Protein AF-A0A960T3N5-F1 (afdb_monomer_lite)

Secondary structure (DSSP, 8-state):
---PPP------------PPEETTTTEEEEEEEEEEE-TT--EEEEE-SSPPPTTTHHHHHHTTGGGSEEEEEEEETTS---TTT-EE--SEEEEEE-HHHHHHHHHHTT-EEEE--TTSTTEEEEE-SSHHHHHHHHHHHHT-TTEEEEEE--

Radius of gyration: 19.47 Å; chains: 1; bounding box: 37×54×72 Å

Sequence (154 aa):
MPSLPARERGAQSELSAEGVLIGGHGYRIALDEAAVRDADGNETFVRLEPAATAETLPERLAEFSHRGAVLPVAYPADGDRDPAGRRVITSDLRVEIGAADAGRIAAAAGLRVKDLPSYAPGWAVMAAESPFAAVSAMEKLRGLTDVVSADVLL

pLDDT: mean 80.78, std 16.01, range [34.41, 94.56]

Foldseek 3Di:
DDDDDDDPPPPDDPPPQPFDDFFVQAKGWFQQKKWFQAPVRDTDIDGQVVGHDPVCSVVSQVVCPVRHDIFIKIAGNPDDPDPVRIDTFWQKKKWQAAPVCVCVLCVVLQWAFPDCDPVDHRITIIGHPTSVSLRVSQVVLVPDPRTPHMGTHD

Structure (mmCIF, N/CA/C/O backbone):
data_AF-A0A960T3N5-F1
#
_entry.id   AF-A0A960T3N5-F1
#
loop_
_atom_site.group_PDB
_atom_site.id
_atom_site.type_symbol
_atom_site.label_atom_id
_atom_site.label_alt_id
_atom_site.label_comp_id
_atom_site.label_asym_id
_atom_site.label_entity_id
_atom_site.label_seq_id
_atom_site.pdbx_PDB_ins_code
_atom_site.Cartn_x
_atom_site.Cartn_y
_atom_site.Cartn_z
_atom_site.occupancy
_atom_site.B_iso_or_equiv
_atom_site.auth_seq_id
_atom_site.auth_comp_id
_atom_site.auth_asym_id
_atom_site.auth_atom_id
_atom_site.pdbx_PDB_model_num
ATOM 1 N N . MET A 1 1 ? 1.875 -36.040 52.766 1.00 48.06 1 MET A N 1
ATOM 2 C CA . MET A 1 1 ? 2.107 -34.989 51.756 1.00 48.06 1 MET A CA 1
ATOM 3 C C . MET A 1 1 ? 1.570 -35.475 50.420 1.00 48.06 1 MET A C 1
ATOM 5 O O . MET A 1 1 ? 2.121 -36.446 49.917 1.00 48.06 1 MET A O 1
ATOM 9 N N . PRO A 1 2 ? 0.505 -34.871 49.874 1.00 43.47 2 PRO A N 1
ATOM 10 C CA . PRO A 1 2 ? 0.143 -35.074 48.479 1.00 43.47 2 PRO A CA 1
ATOM 11 C C . PRO A 1 2 ? 0.200 -33.767 47.669 1.00 43.47 2 PRO A C 1
ATOM 13 O O . PRO A 1 2 ? -0.399 -32.764 48.035 1.00 43.47 2 PRO A O 1
ATOM 16 N N . SER A 1 3 ? 0.958 -33.853 46.577 1.00 40.06 3 SER A N 1
ATOM 17 C CA . SER A 1 3 ? 0.696 -33.340 45.227 1.00 40.06 3 SER A CA 1
ATOM 18 C C . SER A 1 3 ? 0.199 -31.899 45.017 1.00 40.06 3 SER A C 1
ATOM 20 O O . SER A 1 3 ? -0.955 -31.564 45.263 1.00 40.06 3 SER A O 1
ATOM 22 N N . LEU A 1 4 ? 1.078 -31.102 44.396 1.00 52.31 4 LEU A N 1
ATOM 23 C CA . LEU A 1 4 ? 0.765 -29.901 43.611 1.00 52.31 4 LEU A CA 1
ATOM 24 C C . LEU A 1 4 ? -0.345 -30.169 42.576 1.00 52.31 4 LEU A C 1
ATOM 26 O O . LEU A 1 4 ? -0.232 -31.150 41.835 1.00 52.31 4 LEU A O 1
ATOM 30 N N . PRO A 1 5 ? -1.328 -29.268 42.408 1.00 50.62 5 PRO A N 1
ATOM 31 C CA . PRO A 1 5 ? -2.068 -29.173 41.167 1.00 50.62 5 PRO A CA 1
ATOM 32 C C . PRO A 1 5 ? -1.346 -28.274 40.156 1.00 50.62 5 PRO A C 1
ATOM 34 O O . PRO A 1 5 ? -0.715 -27.265 40.473 1.00 50.62 5 PRO A O 1
ATOM 37 N N . ALA A 1 6 ? -1.437 -28.729 38.914 1.00 45.34 6 ALA A N 1
ATOM 38 C CA . ALA A 1 6 ? -0.885 -28.153 37.712 1.00 45.34 6 ALA A CA 1
ATOM 39 C C . ALA A 1 6 ? -1.609 -26.868 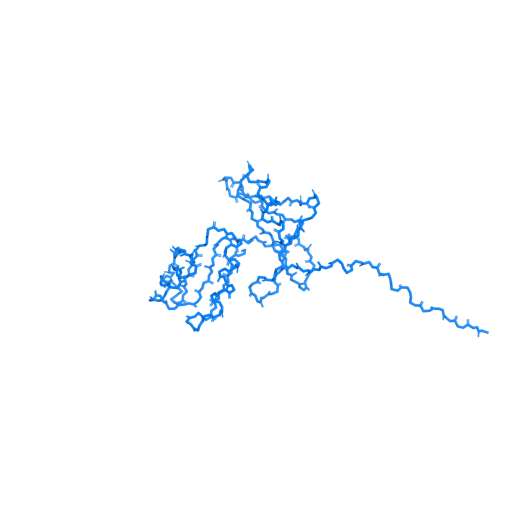37.279 1.00 45.34 6 ALA A C 1
ATOM 41 O O . ALA A 1 6 ? -2.814 -26.741 37.451 1.00 45.34 6 ALA A O 1
ATOM 42 N N . ARG A 1 7 ? -0.841 -25.994 36.616 1.00 44.84 7 ARG A N 1
ATOM 43 C CA . ARG A 1 7 ? -1.224 -25.164 35.459 1.00 44.84 7 ARG A CA 1
ATOM 44 C C . ARG A 1 7 ? -2.680 -24.687 35.396 1.00 44.84 7 ARG A C 1
ATOM 46 O O . ARG A 1 7 ? -3.510 -25.328 34.762 1.00 44.84 7 ARG A O 1
ATOM 53 N N . GLU A 1 8 ? -2.884 -23.439 35.789 1.00 39.28 8 GLU A N 1
ATOM 54 C CA . GLU A 1 8 ? -3.865 -22.580 35.128 1.00 39.28 8 GLU A CA 1
ATOM 55 C C . GLU A 1 8 ? -3.108 -21.664 34.161 1.00 39.28 8 GLU A C 1
ATOM 57 O O . GLU A 1 8 ? -2.690 -20.557 34.492 1.00 39.28 8 GLU A O 1
ATOM 62 N N . ARG A 1 9 ? -2.850 -22.174 32.946 1.00 40.19 9 ARG A N 1
ATOM 63 C CA . ARG A 1 9 ? -2.636 -21.281 31.805 1.00 40.19 9 ARG A CA 1
ATOM 64 C C . ARG A 1 9 ? -4.005 -20.701 31.498 1.00 40.19 9 ARG A C 1
ATOM 66 O O . ARG A 1 9 ? -4.848 -21.408 30.953 1.00 40.19 9 ARG A O 1
ATOM 73 N N . 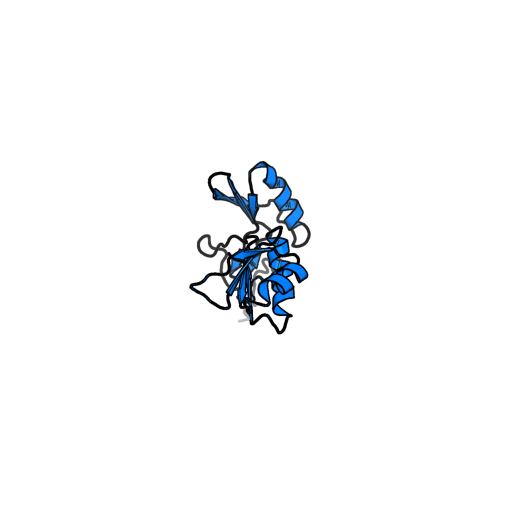GLY A 1 10 ? -4.210 -19.449 31.889 1.00 35.53 10 GLY A N 1
ATOM 74 C CA . GLY A 1 10 ? -5.337 -18.659 31.430 1.00 35.53 10 GLY A CA 1
ATOM 75 C C . GLY A 1 10 ? -5.366 -18.687 29.909 1.00 35.53 10 GLY A C 1
ATOM 76 O O . GLY A 1 10 ? -4.506 -18.112 29.246 1.00 35.53 10 GLY A O 1
ATOM 77 N N . ALA A 1 11 ? -6.342 -19.414 29.378 1.00 43.16 11 ALA A N 1
ATOM 78 C CA . ALA A 1 11 ? -6.825 -19.244 28.030 1.00 43.16 11 ALA A CA 1
ATOM 79 C C . ALA A 1 11 ? -7.452 -17.849 27.965 1.00 43.16 11 ALA A C 1
ATOM 81 O O . ALA A 1 11 ? -8.577 -17.639 28.413 1.00 43.16 11 ALA A O 1
ATOM 82 N N . GLN A 1 12 ? -6.705 -16.879 27.451 1.00 37.75 12 GLN A N 1
ATOM 83 C CA . GLN A 1 12 ? -7.286 -15.652 26.932 1.00 37.75 12 GLN A CA 1
ATOM 84 C C . GLN A 1 12 ? -6.814 -15.478 25.497 1.00 37.75 12 GLN A C 1
ATOM 86 O O . GLN A 1 12 ? -5.689 -15.075 25.226 1.00 37.75 12 GLN A O 1
ATOM 91 N N . SER A 1 13 ? -7.751 -15.788 24.605 1.00 38.09 13 SER A N 1
ATOM 92 C CA . SER A 1 13 ? -7.899 -15.141 23.312 1.00 38.09 13 SER A CA 1
ATOM 93 C C . SER A 1 13 ? -6.782 -15.393 22.304 1.00 38.09 13 SER A C 1
ATOM 95 O O . SER A 1 13 ? -6.125 -14.468 21.836 1.00 38.09 13 SER A O 1
ATOM 97 N N . GLU A 1 14 ? -6.713 -16.635 21.822 1.00 34.41 14 GLU A N 1
ATOM 98 C CA . GLU A 1 14 ? -6.384 -16.921 20.417 1.00 34.41 14 GLU A CA 1
ATOM 99 C C . GLU A 1 14 ? -7.501 -16.368 19.504 1.00 34.41 14 GLU A C 1
ATOM 101 O O . GLU A 1 14 ? -8.170 -17.093 18.769 1.00 34.41 14 GLU A O 1
ATOM 106 N N . LEU A 1 15 ? -7.754 -15.057 19.590 1.00 38.94 15 LEU A N 1
ATOM 107 C CA . LEU A 1 15 ? -8.524 -14.318 18.601 1.00 38.94 15 LEU A CA 1
ATOM 108 C C . LEU A 1 15 ? -7.691 -14.334 17.325 1.00 38.94 15 LEU A C 1
ATOM 110 O O . LEU A 1 15 ? -6.806 -13.502 17.150 1.00 38.94 15 LEU A O 1
ATOM 114 N N . SER A 1 16 ? -7.950 -15.358 16.512 1.00 37.22 16 SER A N 1
ATOM 115 C CA . SER A 1 16 ? -7.667 -15.493 15.085 1.00 37.22 16 SER A CA 1
ATOM 116 C C . SER A 1 16 ? -7.070 -14.225 14.482 1.00 37.22 16 SER A C 1
ATOM 118 O O . SER A 1 16 ? -7.769 -13.346 13.984 1.00 37.22 16 SER A O 1
ATOM 120 N N . ALA A 1 17 ? -5.743 -14.131 14.549 1.00 40.34 17 ALA A N 1
ATOM 121 C CA . ALA A 1 17 ? -4.961 -13.102 13.886 1.00 40.34 17 ALA A CA 1
ATOM 122 C C . ALA A 1 17 ? -4.785 -13.463 12.403 1.00 40.34 17 ALA A C 1
ATOM 124 O O . ALA A 1 17 ? -3.671 -13.432 11.874 1.00 40.34 17 ALA A O 1
ATOM 125 N N . GLU A 1 18 ? -5.886 -13.799 11.728 1.00 43.97 18 GLU A N 1
ATOM 126 C CA . GLU A 1 18 ? -5.960 -13.903 10.270 1.00 43.97 18 GLU A CA 1
ATOM 127 C C . GLU A 1 18 ? -5.965 -12.484 9.686 1.00 43.97 18 GLU A C 1
ATOM 129 O O . GLU A 1 18 ? -6.931 -11.999 9.108 1.00 43.97 18 GLU A O 1
ATOM 134 N N . GLY A 1 19 ? -4.887 -11.746 9.941 1.00 50.84 19 GLY A N 1
ATOM 135 C CA . GLY A 1 19 ? -4.640 -10.471 9.292 1.00 50.84 19 GLY A CA 1
ATOM 136 C C . GLY A 1 19 ? -3.809 -10.696 8.038 1.00 50.84 19 GLY A C 1
ATOM 137 O O . GLY A 1 19 ? -2.918 -11.546 8.013 1.00 50.84 19 GLY A O 1
ATOM 138 N N . VAL A 1 20 ? -4.094 -9.911 7.006 1.00 58.44 20 VAL A N 1
ATOM 139 C CA . VAL A 1 20 ? -3.346 -9.940 5.748 1.00 58.44 20 VAL A CA 1
ATOM 140 C C . VAL A 1 20 ? -1.910 -9.491 6.018 1.00 58.44 20 VAL A C 1
ATOM 142 O O . VAL A 1 20 ? -1.689 -8.440 6.627 1.00 58.44 20 VAL A O 1
ATOM 145 N N . LEU A 1 21 ? -0.935 -10.304 5.606 1.00 62.03 21 LEU A N 1
ATOM 146 C CA . LEU A 1 21 ? 0.480 -9.964 5.710 1.00 62.03 21 LEU A CA 1
ATOM 147 C C . LEU A 1 21 ? 0.883 -9.077 4.533 1.00 62.03 21 LEU A C 1
ATOM 149 O O . LEU A 1 21 ? 0.666 -9.435 3.379 1.00 62.03 21 LEU A O 1
ATOM 153 N N . ILE A 1 22 ? 1.511 -7.939 4.817 1.00 63.84 22 ILE A N 1
ATOM 154 C CA . ILE A 1 22 ? 2.026 -7.033 3.790 1.00 63.84 22 ILE A CA 1
ATOM 155 C C . ILE A 1 22 ? 3.540 -7.161 3.704 1.00 63.84 22 ILE A C 1
ATOM 157 O O . ILE A 1 22 ? 4.252 -7.235 4.707 1.00 63.84 22 ILE A O 1
ATOM 161 N N . GLY A 1 23 ? 4.038 -7.167 2.470 1.00 54.50 23 GLY A N 1
ATOM 162 C CA . GLY A 1 23 ? 5.440 -6.906 2.210 1.00 54.50 23 GLY A CA 1
ATOM 163 C C . GLY A 1 23 ? 6.381 -8.077 2.472 1.00 54.50 23 GLY A C 1
ATOM 164 O O . GLY A 1 23 ? 7.574 -7.894 2.333 1.00 54.50 23 GLY A O 1
ATOM 165 N N . GLY A 1 24 ? 5.934 -9.294 2.810 1.00 54.34 24 GLY A N 1
ATOM 166 C CA . GLY A 1 24 ? 6.849 -10.418 3.120 1.00 54.34 24 GLY A CA 1
ATOM 167 C C . GLY A 1 24 ? 7.762 -10.177 4.339 1.00 54.34 24 GLY A C 1
ATOM 168 O O . GLY A 1 24 ? 8.539 -11.049 4.709 1.00 54.34 24 GLY A O 1
ATOM 169 N N . HIS A 1 25 ? 7.626 -9.014 4.982 1.00 54.75 25 HIS A N 1
ATOM 170 C CA . HIS A 1 25 ? 8.477 -8.482 6.044 1.00 54.75 25 HIS A CA 1
ATOM 171 C C . HIS A 1 25 ? 7.681 -8.241 7.333 1.00 54.75 25 HIS A C 1
ATOM 173 O O . HIS A 1 25 ? 7.936 -7.289 8.062 1.00 54.75 25 HIS A O 1
ATOM 179 N N . GLY A 1 26 ? 6.706 -9.110 7.614 1.00 73.19 26 GLY A N 1
ATOM 180 C CA . GLY A 1 26 ? 6.086 -9.183 8.932 1.00 73.19 26 GLY A CA 1
ATOM 181 C C . GLY A 1 26 ? 5.332 -7.919 9.334 1.00 73.19 26 GLY A C 1
ATOM 182 O O . GLY A 1 26 ? 5.527 -7.448 10.443 1.00 73.19 26 GLY A O 1
ATOM 183 N N . TYR A 1 27 ? 4.463 -7.382 8.474 1.00 81.19 27 TYR A N 1
ATOM 184 C CA . TYR A 1 27 ? 3.420 -6.434 8.884 1.00 81.19 27 TYR A CA 1
ATOM 185 C C . TYR A 1 27 ? 2.046 -7.060 8.669 1.00 81.19 27 TYR A C 1
ATOM 187 O O . TYR A 1 27 ? 1.816 -7.692 7.642 1.00 81.19 27 TYR A O 1
ATOM 195 N N . ARG A 1 28 ? 1.134 -6.882 9.623 1.00 86.25 28 ARG A N 1
ATOM 196 C CA . ARG A 1 28 ? -0.240 -7.384 9.605 1.00 86.25 28 ARG A CA 1
ATOM 197 C C . ARG A 1 28 ? -1.217 -6.211 9.608 1.00 86.25 28 ARG A C 1
ATOM 199 O O . ARG A 1 28 ? -1.103 -5.328 10.460 1.00 86.25 28 ARG A O 1
ATOM 206 N N . ILE A 1 29 ? -2.184 -6.225 8.689 1.00 87.81 29 ILE A N 1
ATOM 207 C CA . ILE A 1 29 ? -3.258 -5.220 8.655 1.00 87.81 29 ILE A CA 1
ATOM 208 C C . ILE A 1 29 ? -4.072 -5.283 9.959 1.00 87.81 29 ILE A C 1
ATOM 210 O O . ILE A 1 29 ? -4.479 -6.361 10.402 1.00 87.81 29 ILE A O 1
ATOM 214 N N . ALA A 1 30 ? -4.305 -4.127 10.576 1.00 89.62 30 ALA A N 1
ATOM 215 C CA . ALA A 1 30 ? -5.217 -3.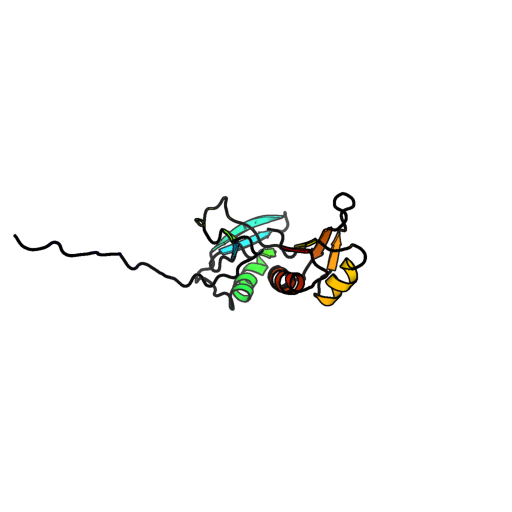960 11.695 1.00 89.62 30 ALA A CA 1
ATOM 216 C C . ALA A 1 30 ? -6.663 -3.990 11.189 1.00 89.62 30 ALA A C 1
ATOM 218 O O . ALA A 1 30 ? -7.033 -3.245 10.287 1.00 89.62 30 ALA A O 1
ATOM 219 N N . LEU A 1 31 ? -7.484 -4.851 11.787 1.00 88.88 31 LEU A N 1
ATOM 220 C CA . LEU A 1 31 ? -8.902 -4.971 11.436 1.00 88.88 31 LEU A CA 1
ATOM 221 C C . LEU A 1 31 ? -9.800 -4.095 12.323 1.00 88.88 31 LEU A C 1
ATOM 223 O O . LEU A 1 31 ? -10.977 -3.912 12.048 1.00 88.88 31 LEU A O 1
ATOM 227 N N . ASP A 1 32 ? -9.251 -3.550 13.401 1.00 89.25 32 ASP A N 1
ATOM 228 C CA . ASP A 1 32 ? -9.944 -2.726 14.388 1.00 89.25 32 ASP A CA 1
ATOM 229 C C . ASP A 1 32 ? -9.503 -1.257 14.359 1.00 89.25 32 ASP A C 1
ATOM 231 O O . ASP A 1 32 ? -9.958 -0.475 15.187 1.00 89.25 32 ASP A O 1
ATOM 235 N N . GLU A 1 33 ? -8.633 -0.856 13.430 1.00 90.38 33 GLU A N 1
ATOM 236 C CA . GLU A 1 33 ? -8.113 0.511 13.354 1.00 90.38 33 GLU A CA 1
ATOM 237 C C . GLU A 1 33 ? -7.958 0.986 11.905 1.00 90.38 33 GLU A C 1
ATOM 239 O O . GLU A 1 33 ? -7.598 0.218 11.013 1.00 90.38 33 GLU A O 1
ATOM 244 N N . ALA A 1 34 ? -8.207 2.275 11.689 1.00 90.69 34 ALA A N 1
ATOM 245 C CA . ALA A 1 34 ? -8.054 2.955 10.413 1.00 90.69 34 ALA A CA 1
ATOM 246 C C . ALA A 1 34 ? -7.374 4.313 10.593 1.00 90.69 34 ALA A C 1
ATOM 248 O O . ALA A 1 34 ? -7.528 4.961 11.629 1.00 90.69 34 ALA A O 1
ATOM 249 N N . ALA A 1 35 ? -6.671 4.776 9.564 1.00 92.44 35 ALA A N 1
ATOM 250 C CA . ALA A 1 35 ? -6.185 6.144 9.482 1.00 92.44 35 ALA A CA 1
ATOM 251 C C . ALA A 1 35 ? -7.136 6.961 8.603 1.00 92.44 35 ALA A C 1
ATOM 253 O O . ALA A 1 35 ? -7.497 6.539 7.509 1.00 92.44 35 ALA A O 1
ATOM 254 N N . VAL A 1 36 ? -7.538 8.136 9.066 1.00 91.25 36 VAL A N 1
ATOM 255 C CA . VAL A 1 36 ? -8.288 9.125 8.295 1.00 91.25 36 VAL A CA 1
ATOM 256 C C . VAL A 1 36 ? -7.357 10.294 8.043 1.00 91.25 36 VAL A C 1
ATOM 258 O O . VAL A 1 36 ? -6.968 10.994 8.982 1.00 91.25 36 VAL A O 1
ATOM 261 N N . ARG A 1 37 ? -6.992 10.485 6.780 1.00 90.88 37 ARG A N 1
ATOM 262 C CA . ARG A 1 37 ? -6.187 11.607 6.320 1.00 90.88 37 ARG A CA 1
ATOM 263 C C . ARG A 1 37 ? -7.102 12.740 5.859 1.00 90.88 37 ARG A C 1
ATOM 265 O O . ARG A 1 37 ? -7.928 12.539 4.965 1.00 90.88 37 ARG A O 1
ATOM 272 N N . ASP A 1 38 ? -6.972 13.903 6.487 1.00 88.75 38 ASP A N 1
ATOM 273 C CA . ASP A 1 38 ? -7.724 15.104 6.116 1.00 88.75 38 ASP A CA 1
ATOM 274 C C . ASP A 1 38 ? -7.154 15.785 4.851 1.00 88.75 38 ASP A C 1
ATOM 276 O O . ASP A 1 38 ? -6.193 15.312 4.238 1.00 88.75 38 ASP A O 1
ATOM 280 N N . ALA A 1 39 ? -7.780 16.888 4.426 1.00 84.94 39 ALA A N 1
ATOM 281 C CA . ALA A 1 39 ? -7.364 17.639 3.239 1.00 84.94 39 ALA A CA 1
ATOM 282 C C . ALA A 1 39 ? -6.000 18.338 3.402 1.00 84.94 39 ALA A C 1
ATOM 284 O O . ALA A 1 39 ? -5.323 18.582 2.404 1.00 84.94 39 ALA A O 1
ATOM 285 N N . ASP A 1 40 ? -5.595 18.624 4.640 1.00 85.56 40 ASP A N 1
ATOM 286 C CA . ASP A 1 40 ? -4.297 19.206 4.989 1.00 85.56 40 ASP A CA 1
ATOM 287 C C . ASP A 1 40 ? -3.189 18.135 5.066 1.00 85.56 40 ASP A C 1
ATOM 289 O O . ASP A 1 40 ? -2.011 18.454 5.230 1.00 85.56 40 ASP A O 1
ATOM 293 N N . GLY A 1 41 ? -3.550 16.857 4.902 1.00 82.88 41 GLY A N 1
ATOM 294 C CA . GLY A 1 41 ? -2.636 15.723 4.939 1.00 82.88 41 GLY A CA 1
ATOM 295 C C . GLY A 1 41 ? -2.367 15.188 6.344 1.00 82.88 41 GLY A C 1
ATOM 296 O O . GLY A 1 41 ? -1.524 14.302 6.482 1.00 82.88 41 GLY A O 1
ATOM 297 N N . ASN A 1 42 ? -3.071 15.669 7.374 1.00 86.75 42 ASN A N 1
ATOM 298 C CA . ASN A 1 42 ? -2.912 15.156 8.731 1.00 86.75 42 ASN A CA 1
ATOM 299 C C . ASN A 1 42 ? -3.649 13.831 8.888 1.00 86.75 42 ASN A C 1
ATOM 301 O O . ASN A 1 42 ? -4.794 13.673 8.464 1.00 86.75 42 ASN A O 1
ATOM 305 N N . GLU A 1 43 ? -2.996 12.883 9.549 1.00 89.75 43 GLU A N 1
ATOM 306 C CA . GLU A 1 43 ? -3.518 11.540 9.762 1.00 89.75 43 GLU A CA 1
ATOM 307 C C . GLU A 1 43 ? -4.054 11.411 11.185 1.00 89.75 43 GLU A C 1
ATOM 309 O O . GLU A 1 43 ? -3.346 11.633 12.168 1.00 89.75 43 GLU A O 1
ATOM 314 N N . THR A 1 44 ? -5.321 11.029 11.299 1.00 90.88 44 THR A N 1
ATOM 315 C CA . THR A 1 44 ? -5.968 10.730 12.577 1.00 90.88 44 THR A CA 1
ATOM 316 C C . THR A 1 44 ? -6.365 9.266 12.625 1.00 90.88 44 THR A C 1
ATOM 318 O O . THR A 1 44 ? -6.958 8.744 11.686 1.00 90.88 44 THR A O 1
ATOM 321 N N . PHE A 1 45 ? -6.046 8.584 13.720 1.00 91.44 45 PHE A N 1
ATOM 322 C CA . PHE A 1 45 ? -6.361 7.166 13.871 1.00 91.44 45 PHE A CA 1
ATOM 323 C C . PHE A 1 45 ? -7.711 6.993 14.556 1.00 91.44 45 PHE A C 1
ATOM 325 O O . PHE A 1 45 ? -7.988 7.621 15.580 1.00 91.44 45 PHE A O 1
ATOM 332 N N . VAL A 1 46 ? -8.560 6.151 13.977 1.00 91.00 46 VAL A N 1
ATOM 333 C CA . VAL A 1 46 ? -9.901 5.851 14.476 1.00 91.00 46 VAL A CA 1
ATOM 334 C C . VAL A 1 46 ? -10.036 4.357 14.697 1.00 91.00 46 VAL A C 1
ATOM 336 O O . VAL A 1 46 ? -9.560 3.549 13.901 1.00 91.00 46 VAL A O 1
ATOM 339 N N . ARG A 1 47 ? -10.706 3.993 15.788 1.00 90.00 47 ARG A N 1
ATOM 340 C CA . ARG A 1 47 ? -10.990 2.600 16.109 1.00 90.00 47 ARG A CA 1
ATOM 341 C C . ARG A 1 47 ? -12.295 2.168 15.447 1.00 90.00 47 ARG A C 1
ATOM 343 O O . ARG A 1 47 ? -13.281 2.902 15.473 1.00 90.00 47 ARG A O 1
ATOM 350 N N . LEU A 1 48 ? -12.291 0.981 14.856 1.00 85.88 48 LEU A N 1
ATOM 351 C CA . LEU A 1 48 ? -13.465 0.336 14.286 1.00 85.88 48 LEU A CA 1
ATOM 352 C C . LEU A 1 48 ? -14.129 -0.485 15.393 1.00 85.88 48 LEU A C 1
ATOM 354 O O . LEU A 1 48 ? -13.605 -1.514 15.815 1.00 85.88 48 LEU A O 1
ATOM 358 N N . GLU A 1 49 ? -15.283 -0.021 15.870 1.00 84.75 49 GLU A N 1
ATOM 359 C CA . GLU A 1 49 ? -16.107 -0.738 16.846 1.00 84.75 49 GLU A CA 1
ATOM 360 C C . GLU A 1 49 ? -17.482 -1.040 16.223 1.00 84.75 49 GLU A C 1
ATOM 362 O O . GLU A 1 49 ? -18.192 -0.105 15.839 1.00 84.75 49 GLU A O 1
ATOM 367 N N . PRO A 1 50 ? -17.853 -2.322 16.034 1.00 83.38 50 PRO A N 1
ATOM 368 C CA . PRO A 1 50 ? -17.028 -3.520 16.237 1.00 83.38 50 PRO A CA 1
ATOM 369 C C . PRO A 1 50 ? -15.847 -3.601 15.250 1.00 83.38 50 PRO A C 1
ATOM 371 O O . PRO A 1 50 ? -15.856 -2.942 14.201 1.00 83.38 50 PRO A O 1
ATOM 374 N N . ALA A 1 51 ? -14.850 -4.423 15.597 1.00 85.50 51 ALA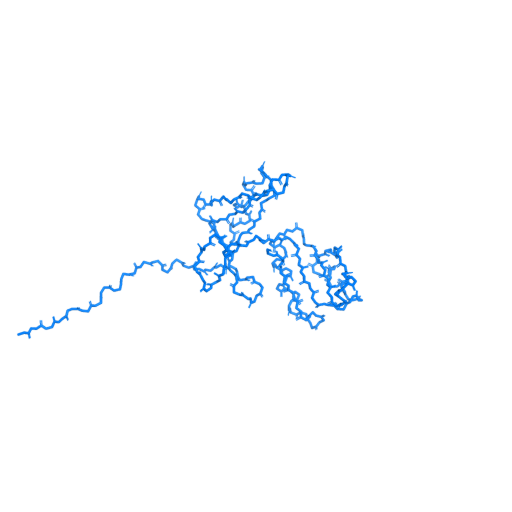 A N 1
ATOM 375 C CA . ALA A 1 51 ? -13.720 -4.720 14.721 1.00 85.50 51 ALA A CA 1
ATOM 376 C C . ALA A 1 51 ? -14.213 -5.316 13.395 1.00 85.50 51 ALA A C 1
ATOM 378 O O . ALA A 1 51 ? -15.181 -6.080 13.367 1.00 85.50 51 ALA A O 1
ATOM 379 N N . ALA A 1 52 ? -13.554 -4.955 12.299 1.00 86.44 52 ALA A N 1
ATOM 380 C CA . ALA A 1 52 ? -13.818 -5.536 10.996 1.00 86.44 52 ALA A CA 1
ATOM 381 C C . ALA A 1 52 ? -13.242 -6.957 10.893 1.00 86.44 52 ALA A C 1
ATOM 383 O O . ALA A 1 52 ? -12.461 -7.416 11.726 1.00 86.44 52 ALA A O 1
ATOM 384 N N . THR A 1 53 ? -13.617 -7.645 9.824 1.00 86.00 53 THR A N 1
ATOM 385 C CA . THR A 1 53 ? -12.930 -8.843 9.329 1.00 86.00 53 THR A CA 1
ATOM 386 C C . THR A 1 53 ? -12.105 -8.455 8.103 1.00 86.00 53 THR A C 1
ATOM 388 O O . THR A 1 53 ? -12.284 -7.359 7.576 1.00 86.00 53 THR A O 1
ATOM 391 N N . ALA A 1 54 ? -11.225 -9.329 7.609 1.00 80.31 54 ALA A N 1
ATOM 392 C CA . ALA A 1 54 ? -10.497 -9.057 6.365 1.00 80.31 54 ALA A CA 1
ATOM 393 C C . ALA A 1 54 ? -11.446 -8.767 5.181 1.00 80.31 54 ALA A C 1
ATOM 395 O O . ALA A 1 54 ? -11.149 -7.909 4.354 1.00 80.31 54 ALA A O 1
ATOM 396 N N . GLU A 1 55 ? -12.604 -9.433 5.145 1.00 81.56 55 GLU A N 1
ATOM 397 C CA . GLU A 1 55 ? -13.622 -9.273 4.101 1.00 81.56 55 GLU A CA 1
ATOM 398 C C . GLU A 1 55 ? -14.418 -7.972 4.257 1.00 81.56 55 GLU A C 1
ATOM 400 O O . GLU A 1 55 ? -14.671 -7.283 3.274 1.00 81.56 55 GLU A O 1
ATOM 405 N N . THR A 1 56 ? -14.775 -7.604 5.492 1.00 85.94 56 THR A N 1
ATOM 406 C CA . THR A 1 56 ? -15.611 -6.421 5.767 1.00 85.94 56 THR A CA 1
ATOM 407 C C . THR A 1 56 ? -14.811 -5.140 5.986 1.00 85.94 56 THR A C 1
ATOM 409 O O . THR A 1 56 ? -15.392 -4.058 6.067 1.00 85.94 56 THR A O 1
ATOM 412 N N . LEU A 1 57 ? -13.481 -5.220 6.079 1.00 87.00 57 LEU A N 1
ATOM 413 C CA . LEU A 1 57 ? -12.623 -4.060 6.315 1.00 87.00 57 LEU A CA 1
ATOM 414 C C . LEU A 1 57 ? -12.826 -2.950 5.269 1.00 87.00 57 LEU A C 1
ATOM 416 O O . LEU A 1 57 ? -13.022 -1.814 5.696 1.00 87.00 57 LEU A O 1
ATOM 420 N N . PRO A 1 58 ? -12.855 -3.208 3.945 1.00 86.75 58 PRO A N 1
ATOM 421 C CA . PRO A 1 58 ? -13.065 -2.146 2.959 1.00 86.75 58 PRO A CA 1
ATOM 422 C C . PRO A 1 58 ? -14.382 -1.386 3.162 1.00 86.75 58 PRO A C 1
ATOM 424 O O . PRO A 1 58 ? -14.399 -0.158 3.087 1.00 86.75 58 PRO A O 1
ATOM 427 N N . GLU A 1 59 ? -15.469 -2.096 3.474 1.00 87.38 59 GLU A N 1
ATOM 428 C CA . GLU A 1 59 ? -16.779 -1.492 3.745 1.00 87.38 59 GLU A CA 1
ATOM 429 C C . GLU A 1 59 ? -16.754 -0.661 5.032 1.00 87.38 59 GLU A C 1
ATOM 431 O O . GLU A 1 59 ? -17.232 0.472 5.052 1.00 87.38 59 GLU A O 1
ATOM 436 N N . ARG A 1 60 ? -16.111 -1.179 6.086 1.00 88.31 60 ARG A N 1
ATOM 437 C CA . ARG A 1 60 ? -15.946 -0.469 7.364 1.00 88.31 60 ARG A CA 1
ATOM 438 C C . ARG A 1 60 ? -15.111 0.799 7.210 1.00 88.31 60 ARG A C 1
ATOM 440 O O . ARG A 1 60 ? -15.418 1.815 7.826 1.00 88.31 60 ARG A O 1
ATOM 447 N N . LEU A 1 61 ? -14.071 0.772 6.373 1.00 87.94 61 LEU A N 1
ATOM 448 C CA . LEU A 1 61 ? -13.289 1.968 6.052 1.00 87.94 61 LEU A CA 1
ATOM 449 C C . LEU A 1 61 ? -14.121 2.992 5.267 1.00 87.94 61 LEU A C 1
ATOM 451 O O . LEU A 1 61 ? -13.989 4.196 5.501 1.00 87.94 61 LEU A O 1
ATOM 455 N N . ALA A 1 62 ? -15.003 2.531 4.376 1.00 87.06 62 ALA A N 1
ATOM 456 C CA . ALA A 1 62 ? -15.854 3.404 3.573 1.00 87.06 62 ALA A CA 1
ATOM 457 C C . ALA A 1 62 ? -16.817 4.255 4.428 1.00 87.06 62 ALA A C 1
ATOM 459 O O . ALA A 1 62 ? -17.132 5.393 4.075 1.00 87.06 62 ALA A O 1
ATOM 460 N N . GLU A 1 63 ? -17.227 3.769 5.604 1.00 87.44 63 GLU A N 1
ATOM 461 C CA . GLU A 1 63 ? -18.070 4.533 6.536 1.00 87.44 63 GLU A CA 1
ATOM 462 C C . GLU A 1 63 ? -17.409 5.841 7.001 1.00 87.44 63 GLU A C 1
ATOM 464 O O . GLU A 1 63 ? -18.093 6.831 7.265 1.00 87.44 63 GLU A O 1
ATOM 469 N N . PHE A 1 64 ? -16.075 5.891 7.039 1.00 86.00 64 PHE A N 1
ATOM 470 C CA . PHE A 1 64 ? -15.314 7.071 7.452 1.00 86.00 64 PHE A CA 1
ATOM 471 C C . PHE A 1 64 ? -14.904 7.971 6.278 1.00 86.00 64 PHE A C 1
ATOM 473 O O . PHE A 1 64 ? -14.326 9.033 6.509 1.00 86.00 64 PHE A O 1
ATOM 480 N N . SER A 1 65 ? -15.233 7.612 5.028 1.00 85.75 65 SER A N 1
ATOM 481 C CA . SER A 1 65 ? -14.822 8.365 3.827 1.00 85.75 65 SER A CA 1
ATOM 482 C C . SER A 1 65 ? -15.358 9.793 3.775 1.00 85.75 65 SER A C 1
ATOM 484 O O . SER A 1 65 ? -14.762 10.662 3.147 1.00 85.75 65 SER A O 1
ATOM 486 N N . HIS A 1 66 ? -16.459 10.072 4.476 1.00 84.62 66 HIS A N 1
ATOM 487 C CA . HIS A 1 66 ? -17.003 11.425 4.599 1.00 84.62 66 HIS A CA 1
ATOM 488 C C . HIS A 1 66 ? -16.073 12.391 5.359 1.00 84.62 66 HIS A C 1
ATOM 490 O O . HIS A 1 66 ? -16.273 13.601 5.300 1.00 84.62 66 HIS A O 1
ATOM 496 N N . ARG A 1 67 ? -15.071 11.873 6.082 1.00 84.19 67 ARG A N 1
ATOM 497 C CA . ARG A 1 67 ? -14.113 12.655 6.880 1.00 84.19 67 ARG A CA 1
ATOM 498 C C . ARG A 1 67 ? -12.795 12.928 6.154 1.00 84.19 67 ARG A C 1
ATOM 500 O O . ARG A 1 67 ? -12.006 13.722 6.653 1.00 84.19 67 ARG A O 1
ATOM 507 N N . GLY A 1 68 ? -12.541 12.265 5.026 1.00 86.00 68 GLY A N 1
ATOM 508 C CA . GLY A 1 68 ? -11.275 12.346 4.299 1.00 86.00 68 GLY A CA 1
ATOM 509 C C . GLY A 1 68 ? -10.879 11.021 3.651 1.00 86.00 68 GLY A C 1
ATOM 510 O O . GLY A 1 68 ? -11.696 10.112 3.497 1.00 86.00 68 GLY A O 1
ATOM 511 N N . ALA A 1 69 ? -9.605 10.906 3.274 1.00 87.31 69 ALA A N 1
ATOM 512 C CA . ALA A 1 69 ? -9.060 9.677 2.712 1.00 87.31 69 ALA A CA 1
ATOM 513 C C . ALA A 1 69 ? -8.825 8.653 3.829 1.00 87.31 69 ALA A C 1
ATOM 515 O O . ALA A 1 69 ? -8.022 8.882 4.731 1.00 87.31 69 ALA A O 1
ATOM 516 N N . VAL A 1 70 ? -9.525 7.521 3.771 1.00 88.88 70 VAL A N 1
ATOM 517 C CA . VAL A 1 70 ? -9.407 6.461 4.777 1.00 88.88 70 VAL A CA 1
ATOM 518 C C . VAL A 1 70 ? -8.428 5.406 4.289 1.00 88.88 70 VAL A C 1
ATOM 520 O O . VAL A 1 70 ? -8.580 4.862 3.196 1.00 88.88 70 VAL A O 1
ATOM 523 N N . LEU A 1 71 ? -7.418 5.130 5.103 1.00 90.44 71 LEU A N 1
ATOM 524 C CA . LEU A 1 71 ? -6.307 4.249 4.789 1.00 90.44 71 LEU A CA 1
ATOM 525 C C . LEU A 1 71 ? -6.239 3.121 5.830 1.00 90.44 71 LEU A C 1
ATOM 527 O O . LEU A 1 71 ? -6.420 3.374 7.028 1.00 90.44 71 LEU A O 1
ATOM 531 N N . PRO A 1 72 ? -5.988 1.873 5.403 1.00 90.62 72 PRO A N 1
ATOM 532 C CA . PRO A 1 72 ? -5.795 0.779 6.334 1.00 90.62 72 PRO A CA 1
ATOM 533 C C . PRO A 1 72 ? -4.475 0.952 7.092 1.00 90.62 72 PRO A C 1
ATOM 535 O O . PRO A 1 72 ? -3.493 1.488 6.575 1.00 90.62 72 PRO A O 1
ATOM 538 N N . VAL A 1 73 ? -4.458 0.483 8.335 1.00 91.00 73 VAL A N 1
ATOM 539 C CA . VAL A 1 73 ? -3.289 0.549 9.216 1.00 91.00 73 VAL A CA 1
ATOM 540 C C . VAL A 1 73 ? -2.661 -0.834 9.322 1.00 91.00 73 VAL A C 1
ATOM 542 O O . VAL A 1 73 ? -3.370 -1.836 9.338 1.00 91.00 73 VAL A O 1
ATOM 545 N N . ALA A 1 74 ? -1.338 -0.905 9.418 1.00 90.06 74 ALA A N 1
ATOM 546 C CA . ALA A 1 74 ? -0.602 -2.128 9.702 1.00 90.06 74 ALA A CA 1
ATOM 547 C C . ALA A 1 74 ? 0.284 -1.983 10.941 1.00 90.06 74 ALA A C 1
ATOM 549 O O . ALA A 1 74 ? 0.775 -0.900 11.257 1.00 90.06 74 ALA A O 1
ATOM 550 N N . TYR A 1 75 ? 0.530 -3.110 11.600 1.00 89.12 75 TYR A N 1
ATOM 551 C CA . TYR A 1 75 ? 1.486 -3.248 12.698 1.00 89.12 75 TYR A CA 1
ATOM 552 C C . TYR A 1 75 ? 2.460 -4.389 12.406 1.00 89.12 75 TYR A C 1
ATOM 554 O O . TYR A 1 75 ? 2.110 -5.278 11.628 1.00 89.12 75 TYR A O 1
ATOM 562 N N . PRO A 1 76 ? 3.649 -4.421 13.028 1.00 85.94 76 PRO A N 1
ATOM 563 C CA . PRO A 1 76 ? 4.533 -5.575 12.950 1.00 85.94 76 PRO A CA 1
ATOM 564 C C . PRO A 1 76 ? 3.797 -6.864 13.354 1.00 85.94 76 PRO A C 1
ATOM 566 O O . PRO A 1 76 ? 3.051 -6.889 14.330 1.00 85.94 76 PRO A O 1
ATOM 569 N N . ALA A 1 77 ? 3.974 -7.935 12.588 1.00 81.56 77 ALA A N 1
ATOM 570 C CA . ALA A 1 77 ? 3.268 -9.203 12.736 1.00 81.56 77 ALA A CA 1
ATOM 571 C C . ALA A 1 77 ? 3.733 -9.991 13.970 1.00 81.56 77 ALA A C 1
ATOM 573 O O . ALA A 1 77 ? 2.913 -10.692 14.568 1.00 81.56 77 ALA A O 1
ATOM 574 N N . ASP A 1 78 ? 5.011 -9.837 14.333 1.00 79.06 78 ASP A N 1
ATOM 575 C CA . ASP A 1 78 ? 5.696 -10.503 15.450 1.00 79.06 78 ASP A CA 1
ATOM 576 C C . ASP A 1 78 ? 5.973 -9.555 16.636 1.00 79.06 78 ASP A C 1
ATOM 578 O O . ASP A 1 78 ? 6.771 -9.873 17.516 1.00 79.06 78 ASP A O 1
ATOM 582 N N . GLY A 1 79 ? 5.354 -8.369 16.651 1.00 71.19 79 GLY A N 1
ATOM 583 C CA . GLY A 1 79 ? 5.584 -7.339 17.666 1.00 71.19 79 GLY A CA 1
ATOM 584 C C . GLY A 1 79 ? 4.308 -6.859 18.350 1.00 71.19 79 GLY A C 1
ATOM 585 O O . GLY A 1 79 ? 3.192 -7.113 17.891 1.00 71.19 79 GLY A O 1
ATOM 586 N N . ASP A 1 80 ? 4.483 -6.133 19.452 1.00 78.31 80 ASP A N 1
ATOM 587 C CA . ASP A 1 80 ? 3.386 -5.448 20.126 1.00 78.31 80 ASP A CA 1
ATOM 588 C C . ASP A 1 80 ? 2.774 -4.360 19.232 1.00 78.31 80 ASP A C 1
ATOM 590 O O . ASP A 1 80 ? 3.459 -3.675 18.464 1.00 78.31 80 ASP A O 1
ATOM 594 N N . ARG A 1 81 ? 1.458 -4.166 19.364 1.00 82.19 81 ARG A N 1
ATOM 595 C CA . ARG A 1 81 ? 0.745 -3.063 18.710 1.00 82.19 81 ARG A CA 1
ATOM 596 C C . ARG A 1 81 ? 0.995 -1.760 19.460 1.00 82.19 81 ARG A C 1
ATOM 598 O O . ARG A 1 81 ? 0.178 -1.316 20.262 1.00 82.19 81 ARG A O 1
ATOM 605 N N . ASP A 1 82 ? 2.150 -1.172 19.195 1.00 83.62 82 ASP A N 1
ATOM 606 C CA . ASP A 1 82 ? 2.561 0.121 19.730 1.00 83.62 82 ASP A CA 1
ATOM 607 C C . ASP A 1 82 ? 2.354 1.251 18.694 1.00 83.62 82 ASP A C 1
ATOM 609 O O . ASP A 1 82 ? 2.575 1.047 17.495 1.00 83.62 82 ASP A O 1
ATOM 613 N N . PRO A 1 83 ? 1.968 2.465 19.136 1.00 82.88 83 PRO A N 1
ATOM 614 C CA . PRO A 1 83 ? 1.880 3.642 18.280 1.00 82.88 83 PRO A CA 1
ATOM 615 C C . PRO A 1 83 ? 3.102 3.932 17.398 1.00 82.88 83 PRO A C 1
ATOM 617 O O . PRO A 1 83 ? 2.897 4.430 16.293 1.00 82.88 83 PRO A O 1
ATOM 620 N N . ALA A 1 84 ? 4.336 3.654 17.838 1.00 83.62 84 ALA A N 1
ATOM 621 C CA . ALA A 1 84 ? 5.545 3.888 17.039 1.00 83.62 84 ALA A CA 1
ATOM 622 C C . ALA A 1 84 ? 5.769 2.816 15.951 1.00 83.62 84 ALA A C 1
ATOM 624 O O . ALA A 1 84 ? 6.344 3.107 14.895 1.00 83.62 84 ALA A O 1
ATOM 625 N N . GLY A 1 85 ? 5.277 1.594 16.171 1.00 82.38 85 GLY A N 1
ATOM 626 C CA . GLY A 1 85 ? 5.236 0.505 15.189 1.00 82.38 85 GLY A CA 1
ATOM 627 C C . GLY A 1 85 ? 4.118 0.632 14.150 1.00 82.38 85 GLY A C 1
ATOM 628 O O . GLY A 1 85 ? 4.148 -0.055 13.131 1.00 82.38 85 GLY A O 1
ATOM 629 N N . ARG A 1 86 ? 3.148 1.518 14.375 1.00 88.62 86 ARG A N 1
ATOM 630 C CA . ARG A 1 86 ? 2.009 1.740 13.482 1.00 88.62 86 ARG A CA 1
ATOM 631 C C . ARG A 1 86 ? 2.442 2.282 12.120 1.00 88.62 86 ARG A C 1
ATOM 633 O O . ARG A 1 86 ? 3.240 3.219 12.039 1.00 88.62 86 ARG A O 1
ATOM 640 N N . ARG A 1 87 ? 1.894 1.720 11.048 1.00 88.69 87 ARG A N 1
ATOM 641 C CA . ARG A 1 87 ? 2.161 2.122 9.661 1.00 88.69 87 ARG A CA 1
ATOM 642 C C . ARG A 1 87 ? 0.875 2.306 8.876 1.00 88.69 87 ARG A C 1
ATOM 644 O O . ARG A 1 87 ? -0.101 1.606 9.139 1.00 88.69 87 ARG A O 1
ATOM 651 N N . VAL A 1 88 ? 0.869 3.236 7.926 1.00 89.94 88 VAL A N 1
ATOM 652 C CA . VAL A 1 88 ? -0.318 3.558 7.129 1.00 89.94 88 VAL A CA 1
ATOM 653 C C . VAL A 1 88 ? -0.117 3.010 5.733 1.00 89.94 88 VAL A C 1
ATOM 655 O O . VAL A 1 88 ? 0.764 3.430 4.997 1.00 89.94 88 VAL A O 1
ATOM 658 N N . ILE A 1 89 ? -0.967 2.074 5.340 1.00 89.56 89 ILE A N 1
ATOM 659 C CA . ILE A 1 89 ? -0.854 1.443 4.034 1.00 89.56 89 ILE A CA 1
ATOM 660 C C . ILE A 1 89 ? -1.378 2.420 2.987 1.00 89.56 89 ILE A C 1
ATOM 662 O O . ILE A 1 89 ? -2.555 2.791 2.986 1.00 89.56 89 ILE A O 1
ATOM 666 N N . THR A 1 90 ? -0.500 2.828 2.080 1.00 90.31 90 THR A N 1
ATOM 667 C CA . THR A 1 90 ? -0.854 3.726 0.980 1.00 90.31 90 THR A CA 1
ATOM 668 C C . THR A 1 90 ? -1.236 2.949 -0.283 1.00 90.31 90 THR A C 1
ATOM 670 O O . THR A 1 90 ? -1.079 1.732 -0.367 1.00 90.31 90 THR A O 1
ATOM 673 N N . SER A 1 91 ? -1.745 3.660 -1.291 1.00 90.81 91 SER A N 1
ATOM 674 C CA . SER A 1 91 ? -1.996 3.098 -2.628 1.00 90.81 91 SER A CA 1
ATOM 675 C C . SER A 1 91 ? -0.738 3.020 -3.498 1.00 90.81 91 SER A C 1
ATOM 677 O O . SER A 1 91 ? -0.818 2.566 -4.638 1.00 90.81 91 SER A O 1
ATOM 679 N N . ASP A 1 92 ? 0.404 3.506 -3.010 1.00 91.62 92 ASP A N 1
ATOM 680 C CA . ASP A 1 92 ? 1.645 3.537 -3.770 1.00 91.62 92 ASP A CA 1
ATOM 681 C C . ASP A 1 92 ? 2.480 2.282 -3.474 1.00 91.62 92 ASP A C 1
ATOM 683 O O . ASP A 1 92 ? 2.578 1.811 -2.341 1.00 91.62 92 ASP A O 1
ATOM 687 N N . L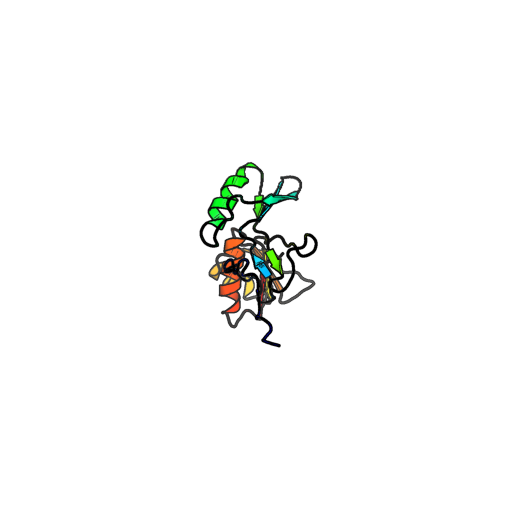EU A 1 93 ? 3.119 1.752 -4.509 1.00 91.38 93 LEU A N 1
ATOM 688 C CA . LEU A 1 93 ? 4.054 0.646 -4.450 1.00 91.38 93 LEU A CA 1
ATOM 689 C C . LEU A 1 93 ? 5.410 1.097 -4.958 1.00 91.38 93 LEU A C 1
ATOM 691 O O . LEU A 1 93 ? 5.522 1.822 -5.948 1.00 91.38 93 LEU A O 1
ATOM 695 N N . ARG A 1 94 ? 6.448 0.571 -4.328 1.00 91.50 94 ARG A N 1
ATOM 696 C CA . ARG A 1 94 ? 7.806 0.606 -4.834 1.00 91.50 94 ARG A CA 1
ATOM 697 C C . ARG A 1 94 ? 8.135 -0.764 -5.415 1.00 91.50 94 ARG A C 1
ATOM 699 O O . ARG A 1 94 ? 8.091 -1.767 -4.708 1.00 91.50 94 ARG A O 1
ATOM 706 N N . VAL A 1 95 ? 8.472 -0.793 -6.697 1.00 91.38 95 VAL A N 1
ATOM 707 C CA . VAL A 1 95 ? 8.735 -2.022 -7.451 1.00 91.38 95 VAL A CA 1
ATOM 708 C C . VAL A 1 95 ? 10.139 -1.956 -8.031 1.00 91.38 95 VAL A C 1
ATOM 710 O O . VAL A 1 95 ? 10.494 -0.970 -8.673 1.00 91.38 95 VAL A O 1
ATOM 713 N N . GLU A 1 96 ? 10.936 -2.992 -7.805 1.00 92.31 96 GLU A N 1
ATOM 714 C CA . GLU A 1 96 ? 12.234 -3.176 -8.443 1.00 92.31 96 GLU A CA 1
ATOM 715 C C . GLU A 1 96 ? 12.029 -3.924 -9.762 1.00 92.31 96 GLU A C 1
ATOM 717 O O . GLU A 1 96 ? 11.659 -5.101 -9.790 1.00 92.31 96 GLU A O 1
ATOM 722 N N . ILE A 1 97 ? 12.193 -3.193 -10.859 1.00 91.50 97 ILE A N 1
ATOM 723 C CA . ILE A 1 97 ? 11.856 -3.607 -12.215 1.00 91.50 97 ILE A CA 1
ATOM 724 C C . ILE A 1 97 ? 12.665 -2.792 -13.228 1.00 91.50 97 ILE A C 1
ATOM 726 O O . ILE A 1 97 ? 12.934 -1.601 -13.044 1.00 91.50 97 ILE A O 1
ATOM 730 N N . GLY A 1 98 ? 13.017 -3.416 -14.352 1.00 87.56 98 GLY A N 1
ATOM 731 C CA . GLY A 1 98 ? 13.616 -2.707 -15.479 1.00 87.56 98 GLY A CA 1
ATOM 732 C C . GLY A 1 98 ? 12.709 -1.578 -15.983 1.00 87.56 98 GLY A C 1
ATOM 733 O O . GLY A 1 98 ? 11.519 -1.778 -16.225 1.00 87.56 98 GLY A O 1
ATOM 734 N N . ALA A 1 99 ? 13.267 -0.383 -16.199 1.00 84.12 99 ALA A N 1
ATOM 735 C CA . ALA A 1 99 ? 12.494 0.783 -16.644 1.00 84.12 99 ALA A CA 1
ATOM 736 C C . ALA A 1 99 ? 11.738 0.546 -17.968 1.00 84.12 99 ALA A C 1
ATOM 738 O O . ALA A 1 99 ? 10.662 1.106 -18.172 1.00 84.12 99 ALA A O 1
ATOM 739 N N . ALA A 1 100 ? 12.273 -0.309 -18.847 1.00 86.75 100 ALA A N 1
ATOM 740 C CA . ALA A 1 100 ? 11.622 -0.700 -20.097 1.00 86.75 100 ALA A CA 1
ATOM 741 C C . ALA A 1 100 ? 10.338 -1.526 -19.876 1.00 86.75 100 ALA A C 1
ATOM 743 O O . ALA A 1 100 ? 9.397 -1.423 -20.663 1.00 86.75 100 ALA A O 1
ATOM 744 N N . ASP A 1 101 ? 10.274 -2.303 -18.793 1.00 89.31 101 ASP A N 1
ATOM 745 C CA . ASP A 1 101 ? 9.158 -3.194 -18.472 1.00 89.31 101 ASP A CA 1
ATOM 746 C C . ASP A 1 101 ? 8.128 -2.557 -17.536 1.00 89.31 101 ASP A C 1
ATOM 748 O O . ASP A 1 101 ? 6.967 -2.973 -17.529 1.00 89.31 101 ASP A O 1
ATOM 752 N N . ALA A 1 102 ? 8.519 -1.515 -16.794 1.00 89.00 102 ALA A N 1
ATOM 753 C CA . ALA A 1 102 ? 7.691 -0.856 -15.786 1.00 89.00 102 ALA A CA 1
ATOM 754 C C . ALA A 1 102 ? 6.299 -0.470 -16.311 1.00 89.00 102 ALA A C 1
ATOM 756 O O . ALA A 1 102 ? 5.300 -0.752 -15.657 1.00 89.00 102 ALA A O 1
ATOM 757 N N . GLY A 1 103 ? 6.211 0.122 -17.508 1.00 89.62 103 GLY A N 1
ATOM 758 C CA . GLY A 1 103 ? 4.928 0.521 -18.098 1.00 89.62 103 GLY A CA 1
ATOM 759 C C . GLY A 1 103 ? 4.029 -0.665 -18.462 1.00 89.62 103 GLY A C 1
ATOM 760 O O . GLY A 1 103 ? 2.839 -0.660 -18.150 1.00 89.62 103 GLY A O 1
ATOM 761 N N . ARG A 1 104 ? 4.602 -1.704 -19.085 1.00 92.50 104 ARG A N 1
ATOM 762 C CA . ARG A 1 104 ? 3.886 -2.930 -19.475 1.00 92.50 104 ARG A CA 1
ATOM 763 C C . ARG A 1 104 ? 3.364 -3.670 -18.246 1.00 92.50 104 ARG A C 1
ATOM 765 O O . ARG A 1 104 ? 2.204 -4.076 -18.222 1.00 92.50 104 ARG A O 1
ATOM 772 N N . ILE A 1 105 ? 4.217 -3.839 -17.239 1.00 90.44 105 ILE A N 1
ATOM 773 C CA . ILE A 1 105 ? 3.888 -4.571 -16.016 1.00 90.44 105 ILE A CA 1
ATOM 774 C C . ILE A 1 105 ? 2.895 -3.785 -15.160 1.00 90.44 105 ILE A C 1
ATOM 776 O O . ILE A 1 105 ? 1.928 -4.375 -14.683 1.00 90.44 105 ILE A O 1
ATOM 780 N N . ALA A 1 106 ? 3.055 -2.462 -15.046 1.00 91.38 106 ALA A N 1
ATOM 781 C CA . ALA A 1 106 ? 2.071 -1.617 -14.377 1.00 91.38 106 ALA A CA 1
ATOM 782 C C . ALA A 1 106 ? 0.687 -1.773 -15.022 1.00 91.38 106 ALA A C 1
ATOM 784 O O . ALA A 1 106 ? -0.271 -2.103 -14.329 1.00 91.38 106 ALA A O 1
ATOM 785 N N . ALA A 1 107 ? 0.586 -1.650 -16.350 1.00 89.50 107 ALA A N 1
ATOM 786 C CA . ALA A 1 107 ? -0.686 -1.802 -17.056 1.00 89.50 107 ALA A CA 1
ATOM 787 C C . ALA A 1 107 ? -1.310 -3.197 -16.862 1.00 89.50 107 ALA A C 1
ATOM 789 O O . ALA A 1 107 ? -2.507 -3.301 -16.598 1.00 89.50 107 ALA A O 1
ATOM 790 N N . ALA A 1 108 ? -0.507 -4.264 -16.932 1.00 88.81 108 ALA A N 1
ATOM 791 C CA . ALA A 1 108 ? -0.976 -5.634 -16.709 1.00 88.81 108 ALA A CA 1
ATOM 792 C C . ALA A 1 108 ? -1.480 -5.870 -15.272 1.00 88.81 108 ALA A C 1
ATOM 794 O O . ALA A 1 108 ? -2.394 -6.665 -15.058 1.00 88.81 108 ALA A O 1
ATOM 795 N N . ALA A 1 109 ? -0.907 -5.165 -14.295 1.00 87.38 109 ALA A N 1
ATOM 796 C CA . ALA A 1 109 ? -1.312 -5.216 -12.894 1.00 87.38 109 ALA A CA 1
ATOM 797 C C . ALA A 1 109 ? -2.435 -4.220 -12.535 1.00 87.38 109 ALA A C 1
ATOM 799 O O . ALA A 1 109 ? -2.862 -4.198 -11.381 1.00 87.38 109 ALA A O 1
ATOM 800 N N . GLY A 1 110 ? -2.923 -3.412 -13.487 1.00 89.50 110 GLY A N 1
ATOM 801 C CA . GLY A 1 110 ? -3.912 -2.357 -13.222 1.00 89.50 110 GLY A CA 1
ATOM 802 C C . GLY A 1 110 ? -3.347 -1.166 -12.436 1.00 89.50 110 GLY A C 1
ATOM 803 O O . GLY A 1 110 ? -4.080 -0.479 -11.732 1.00 89.50 110 GLY A O 1
ATOM 804 N N . LEU A 1 111 ? -2.039 -0.936 -12.527 1.00 93.19 111 LEU A N 1
ATOM 805 C CA . LEU A 1 111 ? -1.311 0.136 -11.857 1.00 93.19 111 LEU A CA 1
ATOM 806 C C . LEU A 1 111 ? -0.933 1.251 -12.836 1.00 93.19 111 LEU A C 1
ATOM 808 O O . LEU A 1 111 ? -0.795 1.044 -14.044 1.00 93.19 111 LEU A O 1
ATOM 812 N N . ARG A 1 112 ? -0.675 2.443 -12.296 1.00 94.25 112 ARG A N 1
ATOM 813 C CA . ARG A 1 112 ? -0.102 3.574 -13.033 1.00 94.25 112 ARG A CA 1
ATOM 814 C C . ARG A 1 112 ? 1.331 3.821 -12.581 1.00 94.25 112 ARG A C 1
ATOM 816 O O . ARG A 1 112 ? 1.570 3.976 -11.391 1.00 94.25 112 ARG A O 1
ATOM 823 N N . VAL A 1 113 ? 2.277 3.948 -13.510 1.00 93.69 113 VAL A N 1
ATOM 824 C CA . VAL A 1 113 ? 3.629 4.423 -13.170 1.00 93.69 113 VAL A CA 1
ATOM 825 C C . VAL A 1 113 ? 3.543 5.893 -12.760 1.00 93.69 113 VAL A C 1
ATOM 827 O O . VAL A 1 113 ? 3.089 6.731 -13.539 1.00 93.69 113 VAL A O 1
ATOM 830 N N . LYS A 1 114 ? 3.936 6.187 -11.523 1.00 92.50 114 LYS A N 1
ATOM 831 C CA . LYS A 1 114 ? 3.930 7.526 -10.927 1.00 92.50 114 LYS A CA 1
ATOM 832 C C . LYS A 1 114 ? 5.284 8.200 -11.087 1.00 92.50 114 LYS A C 1
ATOM 834 O O . LYS A 1 114 ? 5.331 9.375 -11.428 1.00 92.50 114 LYS A O 1
ATOM 839 N N . ASP A 1 115 ? 6.357 7.449 -10.852 1.00 91.62 115 ASP A N 1
ATOM 840 C CA . ASP A 1 115 ? 7.719 7.959 -10.947 1.00 91.62 115 ASP A CA 1
ATOM 841 C C . ASP A 1 115 ? 8.708 6.858 -11.346 1.00 91.62 115 ASP A C 1
ATOM 843 O O . ASP A 1 115 ? 8.534 5.684 -11.007 1.00 91.62 115 ASP A O 1
ATOM 847 N N . LEU A 1 116 ? 9.755 7.260 -12.064 1.00 90.06 116 LEU A N 1
ATOM 848 C CA . LEU A 1 116 ? 10.926 6.445 -12.385 1.00 90.06 116 LEU A CA 1
ATOM 849 C C . LEU A 1 116 ? 12.149 7.216 -11.879 1.00 90.06 116 LEU A C 1
ATOM 851 O O . LEU A 1 116 ? 12.708 8.029 -12.625 1.00 90.06 116 LEU A O 1
ATOM 855 N N . PRO A 1 117 ? 12.536 7.027 -10.608 1.00 86.75 117 PRO A N 1
ATOM 856 C CA . PRO A 1 117 ? 13.503 7.902 -9.976 1.00 86.75 117 PRO A CA 1
ATOM 857 C C . PRO A 1 117 ? 14.875 7.786 -10.644 1.00 86.75 117 PRO A C 1
ATOM 859 O O . PRO A 1 117 ? 15.492 6.722 -10.658 1.00 86.75 117 PRO A O 1
ATOM 862 N N . SER A 1 118 ? 15.404 8.902 -11.151 1.00 86.38 118 SER A N 1
ATOM 863 C CA . SER A 1 118 ? 16.720 8.924 -11.810 1.00 86.38 118 SER A CA 1
ATOM 864 C C . SER A 1 118 ? 17.874 8.565 -10.866 1.00 86.38 118 SER A C 1
ATOM 866 O O . SER A 1 118 ? 18.903 8.066 -11.315 1.00 86.38 118 SER A O 1
ATOM 868 N N . TYR A 1 119 ? 17.696 8.787 -9.559 1.00 84.31 119 TYR A N 1
ATOM 869 C CA . TYR A 1 119 ? 18.661 8.434 -8.515 1.00 84.31 119 TYR A CA 1
ATOM 870 C C . TYR A 1 119 ? 18.635 6.944 -8.128 1.00 84.31 119 TYR A C 1
ATOM 872 O O . TYR A 1 119 ? 19.551 6.486 -7.449 1.00 84.31 119 TYR A O 1
ATOM 880 N N . ALA A 1 120 ? 17.606 6.194 -8.535 1.00 85.88 120 ALA A N 1
ATOM 881 C CA . ALA A 1 120 ? 17.442 4.770 -8.244 1.00 85.88 120 ALA A CA 1
ATOM 882 C C . ALA A 1 120 ? 17.042 4.008 -9.523 1.00 85.88 120 ALA A C 1
ATOM 884 O O . ALA A 1 120 ? 15.916 3.516 -9.634 1.00 85.88 120 ALA A O 1
ATOM 885 N N . PRO A 1 121 ? 17.946 3.915 -10.517 1.00 84.56 121 PRO A N 1
ATOM 886 C CA . PRO A 1 121 ? 17.668 3.175 -11.741 1.00 84.56 121 PRO A CA 1
ATOM 887 C C . PRO A 1 121 ? 17.360 1.707 -11.417 1.00 84.56 121 PRO A C 1
ATOM 889 O O . PRO A 1 121 ? 18.062 1.081 -10.627 1.00 84.56 121 PRO A O 1
ATOM 892 N N . GLY A 1 122 ? 16.301 1.168 -12.025 1.00 89.50 122 GLY A N 1
ATOM 893 C CA . GLY A 1 122 ? 15.779 -0.168 -11.707 1.00 89.50 122 GLY A CA 1
ATOM 894 C C . GLY A 1 122 ? 14.653 -0.168 -10.672 1.00 89.50 122 GLY A C 1
ATOM 895 O O . GLY A 1 122 ? 14.127 -1.227 -10.357 1.00 89.50 122 GLY A O 1
ATOM 896 N N . TRP A 1 123 ? 14.249 1.002 -10.174 1.00 91.75 123 TRP A N 1
ATOM 897 C CA . TRP A 1 123 ? 13.065 1.152 -9.337 1.00 91.75 123 TRP A CA 1
ATOM 898 C C . TRP A 1 123 ? 11.983 1.955 -10.052 1.00 91.75 123 TRP A C 1
ATOM 900 O O . TRP A 1 123 ? 12.257 2.907 -10.784 1.00 91.75 123 TRP A O 1
ATOM 910 N N . ALA A 1 124 ? 10.736 1.580 -9.803 1.00 92.56 124 ALA A N 1
ATOM 911 C CA . ALA A 1 124 ? 9.552 2.294 -10.236 1.00 92.56 124 ALA A CA 1
ATOM 912 C C . ALA A 1 124 ? 8.630 2.524 -9.041 1.00 92.56 124 ALA A C 1
ATOM 914 O O . ALA A 1 124 ? 8.402 1.623 -8.230 1.00 92.56 124 ALA A O 1
ATOM 915 N N . VAL A 1 125 ? 8.066 3.725 -8.955 1.00 92.88 125 VAL A N 1
ATOM 916 C CA . VAL A 1 125 ? 6.939 4.002 -8.066 1.00 92.88 125 VAL A CA 1
ATOM 917 C C . VAL A 1 125 ? 5.671 3.847 -8.885 1.00 92.88 125 VAL A C 1
ATOM 919 O O . VAL A 1 125 ? 5.483 4.527 -9.896 1.00 92.88 125 VAL A O 1
ATOM 922 N N . MET A 1 126 ? 4.801 2.940 -8.464 1.00 94.56 126 MET A N 1
ATOM 923 C CA . MET A 1 126 ? 3.531 2.652 -9.118 1.00 94.56 126 MET A CA 1
ATOM 924 C C . MET A 1 126 ? 2.383 2.973 -8.167 1.00 94.56 126 MET A C 1
ATOM 926 O O . MET A 1 126 ? 2.483 2.715 -6.979 1.00 94.56 126 MET A O 1
ATOM 930 N N . ALA A 1 127 ? 1.291 3.522 -8.678 1.00 93.81 127 ALA A N 1
ATOM 931 C CA . ALA A 1 127 ? 0.100 3.839 -7.906 1.00 93.81 127 ALA A CA 1
ATOM 932 C C . ALA A 1 127 ? -1.046 2.909 -8.310 1.00 93.81 127 ALA A C 1
ATOM 934 O O . ALA A 1 127 ? -1.337 2.752 -9.501 1.00 93.81 127 ALA A O 1
ATOM 935 N N . ALA A 1 128 ? -1.698 2.317 -7.316 1.00 93.31 128 ALA A N 1
ATOM 936 C CA . ALA A 1 128 ? -2.954 1.598 -7.463 1.00 93.31 128 ALA A CA 1
ATOM 937 C C . ALA A 1 128 ? -4.151 2.536 -7.254 1.00 93.31 128 ALA A C 1
ATOM 939 O O . ALA A 1 128 ? -4.023 3.641 -6.727 1.00 93.31 128 ALA A O 1
ATOM 940 N N . GLU A 1 129 ? -5.342 2.070 -7.625 1.00 89.25 129 GLU A N 1
ATOM 941 C CA . GLU A 1 129 ? -6.588 2.818 -7.406 1.00 89.25 129 GLU A CA 1
ATOM 942 C C . GLU A 1 129 ? -6.954 2.939 -5.916 1.00 89.25 129 GLU A C 1
ATOM 944 O O . GLU A 1 129 ? -7.638 3.880 -5.520 1.00 89.25 129 GLU A O 1
ATOM 949 N N . SER A 1 130 ? -6.485 2.011 -5.076 1.00 87.00 130 SER A N 1
ATOM 950 C CA . SER A 1 130 ? -6.723 2.005 -3.629 1.00 87.00 130 SER A CA 1
ATOM 951 C C . SER A 1 130 ? -5.604 1.276 -2.868 1.00 87.00 130 SER A C 1
ATOM 953 O O . SER A 1 130 ? -4.866 0.495 -3.478 1.00 87.00 130 SER A O 1
ATOM 955 N N . PRO A 1 131 ? -5.489 1.454 -1.537 1.00 87.44 131 PRO A N 1
ATOM 956 C CA . PRO A 1 131 ? -4.510 0.723 -0.728 1.00 87.44 131 PRO A CA 1
ATOM 957 C C . PRO A 1 131 ? -4.689 -0.797 -0.796 1.00 87.44 131 PRO A C 1
ATOM 959 O O . PRO A 1 131 ? -3.715 -1.539 -0.868 1.00 87.44 131 PRO A O 1
ATOM 962 N N . PHE A 1 132 ? -5.933 -1.284 -0.853 1.00 85.38 132 PHE A N 1
ATOM 963 C CA . PHE A 1 132 ? -6.201 -2.716 -1.018 1.00 85.38 132 PHE A CA 1
ATOM 964 C C . PHE A 1 132 ? -5.786 -3.217 -2.400 1.00 85.38 132 PHE A C 1
ATOM 966 O O . PHE A 1 132 ? -5.169 -4.275 -2.506 1.00 85.38 132 PHE A O 1
ATOM 973 N N . ALA A 1 133 ? -6.053 -2.435 -3.451 1.00 87.38 133 ALA A N 1
ATOM 974 C CA . ALA A 1 133 ? -5.573 -2.755 -4.789 1.00 87.38 133 ALA A CA 1
ATOM 975 C C . ALA A 1 133 ? -4.037 -2.782 -4.838 1.00 87.38 133 ALA A C 1
ATOM 977 O O . ALA A 1 133 ? -3.479 -3.630 -5.529 1.00 87.38 133 ALA A O 1
ATOM 978 N N . ALA A 1 134 ? -3.355 -1.927 -4.067 1.00 89.12 134 ALA A N 1
ATOM 979 C CA . ALA A 1 134 ? -1.902 -1.962 -3.944 1.00 89.12 134 ALA A CA 1
ATOM 980 C C . ALA A 1 134 ? -1.413 -3.260 -3.288 1.00 89.12 134 ALA A C 1
ATOM 982 O O . ALA A 1 134 ? -0.531 -3.918 -3.833 1.00 89.12 134 ALA A O 1
ATOM 983 N N . VAL A 1 135 ? -2.025 -3.694 -2.182 1.00 86.31 135 VAL A N 1
ATOM 984 C CA . VAL A 1 135 ? -1.679 -4.975 -1.539 1.00 86.31 135 VAL A CA 1
ATOM 985 C C . VAL A 1 135 ? -1.902 -6.153 -2.492 1.00 86.31 135 VAL A C 1
ATOM 987 O O . VAL A 1 135 ? -0.995 -6.959 -2.690 1.00 86.31 135 VAL A O 1
ATOM 990 N N . SER A 1 136 ? -3.054 -6.220 -3.165 1.00 86.62 136 SER A N 1
ATOM 991 C CA . SER A 1 136 ? -3.329 -7.291 -4.132 1.00 86.62 136 SER A CA 1
ATOM 992 C C . SER A 1 136 ? -2.404 -7.250 -5.353 1.00 86.62 136 SER A C 1
ATOM 994 O O . SER A 1 136 ? -2.022 -8.295 -5.881 1.00 86.62 136 SER A O 1
ATOM 996 N N . ALA A 1 137 ? -2.044 -6.060 -5.841 1.00 88.62 137 ALA A N 1
ATOM 997 C CA . ALA A 1 137 ? -1.116 -5.919 -6.957 1.00 88.62 137 ALA A CA 1
ATOM 998 C C . ALA A 1 137 ? 0.305 -6.330 -6.559 1.00 88.62 137 ALA A C 1
ATOM 1000 O O . ALA A 1 137 ? 0.968 -7.013 -7.333 1.00 88.62 137 ALA A O 1
ATOM 1001 N N . MET A 1 138 ? 0.750 -5.994 -5.346 1.00 88.94 138 MET A N 1
ATOM 1002 C CA . MET A 1 138 ? 2.039 -6.421 -4.799 1.00 88.94 138 MET A CA 1
ATOM 1003 C C . MET A 1 138 ? 2.177 -7.950 -4.818 1.00 88.94 138 MET A C 1
ATOM 1005 O O . MET A 1 138 ? 3.193 -8.461 -5.286 1.00 88.94 138 MET A O 1
ATOM 1009 N N . GLU A 1 139 ? 1.159 -8.686 -4.360 1.00 84.75 139 GLU A N 1
ATOM 1010 C CA . GLU A 1 139 ? 1.179 -10.157 -4.376 1.00 84.75 139 GLU A CA 1
ATOM 1011 C C . GLU A 1 139 ? 1.307 -10.720 -5.796 1.00 84.75 139 GLU A C 1
ATOM 1013 O O . GLU A 1 139 ? 2.098 -11.632 -6.034 1.00 84.75 139 GLU A O 1
ATOM 1018 N N . LYS A 1 140 ? 0.592 -10.133 -6.764 1.00 86.00 140 LYS A N 1
ATOM 1019 C CA . LYS A 1 140 ? 0.691 -10.522 -8.180 1.00 86.00 140 LYS A CA 1
ATOM 1020 C C . LYS A 1 140 ? 2.072 -10.229 -8.758 1.00 86.00 140 LYS A C 1
ATOM 1022 O O . LYS A 1 140 ? 2.638 -11.080 -9.438 1.00 86.00 140 LYS A O 1
ATOM 1027 N N . LEU A 1 141 ? 2.612 -9.039 -8.487 1.00 87.75 141 LEU A N 1
ATOM 1028 C CA . LEU A 1 141 ? 3.909 -8.595 -8.999 1.00 87.75 141 LEU A CA 1
ATOM 1029 C C . LEU A 1 141 ? 5.046 -9.492 -8.509 1.00 87.75 141 LEU A C 1
ATOM 1031 O O . LEU A 1 141 ? 5.906 -9.850 -9.301 1.00 87.75 141 LEU A O 1
ATOM 1035 N N . ARG A 1 142 ? 5.015 -9.928 -7.246 1.00 84.94 142 ARG A N 1
ATOM 1036 C CA . ARG A 1 142 ? 6.011 -10.859 -6.681 1.00 84.94 142 ARG A CA 1
ATOM 1037 C C . ARG A 1 142 ? 6.018 -12.239 -7.341 1.00 84.94 142 ARG A C 1
ATOM 1039 O O . ARG A 1 142 ? 6.994 -12.968 -7.208 1.00 84.94 142 ARG A O 1
ATOM 1046 N N . GLY A 1 143 ? 4.944 -12.606 -8.039 1.00 83.38 143 GLY A N 1
ATOM 1047 C CA . GLY A 1 143 ? 4.882 -13.828 -8.838 1.00 83.38 143 GLY A CA 1
ATOM 1048 C C . GLY A 1 143 ? 5.504 -13.698 -10.233 1.00 83.38 143 GLY A C 1
ATOM 1049 O O . GLY A 1 143 ? 5.617 -14.703 -10.933 1.00 83.38 143 GLY A O 1
ATOM 1050 N N . LEU A 1 144 ? 5.885 -12.491 -10.665 1.00 85.75 144 LEU A N 1
ATOM 1051 C CA . LEU A 1 144 ? 6.451 -12.247 -11.991 1.00 85.75 144 LEU A CA 1
ATOM 1052 C C . LEU A 1 144 ? 7.976 -12.363 -11.963 1.00 85.75 144 LEU A C 1
ATOM 1054 O O . LEU A 1 144 ? 8.638 -11.759 -11.131 1.00 85.75 144 LEU A O 1
ATOM 1058 N N . THR A 1 145 ? 8.547 -13.074 -12.935 1.00 83.19 145 THR A N 1
ATOM 1059 C CA . THR A 1 145 ? 10.007 -13.251 -13.056 1.00 83.19 145 THR A CA 1
ATOM 1060 C C . THR A 1 145 ? 10.749 -11.946 -13.366 1.00 83.19 145 THR A C 1
ATOM 1062 O O . THR A 1 145 ? 11.912 -11.803 -13.005 1.00 83.19 145 THR A O 1
ATOM 1065 N N . ASP A 1 146 ? 10.073 -10.994 -14.012 1.00 84.50 146 ASP A N 1
ATOM 1066 C CA . ASP A 1 146 ? 10.624 -9.682 -14.378 1.00 84.50 146 ASP A CA 1
ATOM 1067 C C . ASP A 1 146 ? 10.668 -8.693 -13.190 1.00 84.50 146 ASP A C 1
ATOM 1069 O O . ASP A 1 146 ? 11.214 -7.595 -13.318 1.00 84.50 146 ASP A O 1
ATOM 1073 N N . VAL A 1 147 ? 10.064 -9.051 -12.050 1.00 85.88 147 VAL A N 1
ATOM 1074 C CA . VAL A 1 147 ? 10.001 -8.223 -10.840 1.00 85.88 147 VAL A CA 1
ATOM 1075 C C . VAL A 1 147 ? 10.923 -8.820 -9.786 1.00 85.88 147 VAL A C 1
ATOM 1077 O O . VAL A 1 147 ? 10.732 -9.951 -9.346 1.00 85.88 147 VAL A O 1
ATOM 1080 N N . VAL A 1 148 ? 11.914 -8.042 -9.352 1.00 86.06 148 VAL A N 1
ATOM 1081 C CA . VAL A 1 148 ? 12.873 -8.481 -8.326 1.00 86.06 148 VAL A CA 1
ATOM 1082 C C . VAL A 1 148 ? 12.274 -8.322 -6.930 1.00 86.06 148 VAL A C 1
ATOM 1084 O O . VAL A 1 148 ? 12.374 -9.219 -6.095 1.00 86.06 148 VAL A O 1
ATOM 1087 N N . SER A 1 149 ? 11.606 -7.194 -6.690 1.00 85.62 149 SER A N 1
ATOM 1088 C CA . SER A 1 149 ? 10.886 -6.913 -5.452 1.00 85.62 149 SER A CA 1
ATOM 1089 C C . SER A 1 149 ? 9.682 -6.017 -5.721 1.00 85.62 149 SER A C 1
ATOM 1091 O O . SER A 1 149 ? 9.683 -5.207 -6.646 1.00 85.62 149 SER A O 1
ATOM 1093 N N . ALA A 1 150 ? 8.653 -6.133 -4.888 1.00 86.50 150 ALA A N 1
ATOM 1094 C CA . ALA A 1 150 ? 7.532 -5.205 -4.861 1.00 86.50 150 ALA A CA 1
ATOM 1095 C C . ALA A 1 150 ? 7.076 -5.017 -3.417 1.00 86.50 150 ALA A C 1
ATOM 1097 O O . ALA A 1 150 ? 6.774 -5.999 -2.737 1.00 86.50 150 ALA A O 1
ATOM 1098 N N . ASP A 1 151 ? 6.988 -3.770 -2.970 1.00 87.25 151 ASP A N 1
ATOM 1099 C CA . ASP A 1 151 ? 6.589 -3.405 -1.614 1.00 87.25 151 ASP A CA 1
ATOM 1100 C C . ASP A 1 151 ? 5.569 -2.272 -1.659 1.00 87.25 151 ASP A C 1
ATOM 1102 O O . ASP A 1 151 ? 5.762 -1.279 -2.361 1.00 87.25 151 ASP A O 1
ATOM 1106 N N . VAL A 1 152 ? 4.488 -2.401 -0.893 1.00 86.38 152 VAL A N 1
ATOM 1107 C CA . VAL A 1 152 ? 3.566 -1.283 -0.662 1.00 86.38 152 VAL A CA 1
ATOM 1108 C C . VAL A 1 152 ? 4.250 -0.264 0.245 1.00 86.38 152 VAL A C 1
ATOM 1110 O O . VAL A 1 152 ? 4.918 -0.637 1.211 1.00 86.38 152 VAL A O 1
ATOM 1113 N N . LEU A 1 153 ? 4.096 1.020 -0.067 1.00 85.25 153 LEU A N 1
ATOM 1114 C CA . LEU A 1 153 ? 4.606 2.099 0.767 1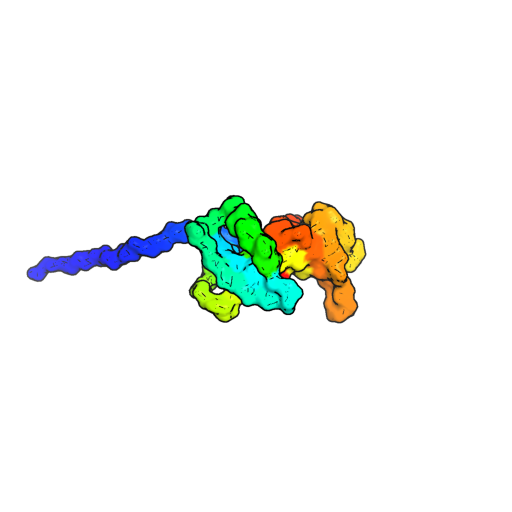.00 85.25 153 LEU A CA 1
ATOM 1115 C C . LEU A 1 153 ? 3.712 2.277 2.003 1.00 85.25 153 LEU A C 1
ATOM 1117 O O . LEU A 1 153 ? 2.479 2.313 1.898 1.00 85.25 153 LEU A O 1
ATOM 1121 N N . LEU A 1 154 ? 4.375 2.357 3.157 1.00 82.94 154 LEU A N 1
ATOM 1122 C CA . LEU A 1 154 ? 3.833 2.312 4.517 1.00 82.94 154 LEU A CA 1
ATOM 1123 C C . LEU A 1 154 ? 4.089 3.606 5.300 1.00 82.94 154 LEU A C 1
ATOM 1125 O O . LEU A 1 154 ? 5.064 4.305 4.940 1.00 82.94 154 LEU A O 1
#